Protein AF-A0AAU0ULH9-F1 (afdb_monomer_lite)

Secondary structure (DSSP, 8-state):
------HHHHHHHHHHTTS-HHHHHSHHHHHHHHTTT-TT--GGGTT---HHHHHHHHHHHTTSS-HHHHHHHHH-

Organism: NCBI:txid3039180

Sequence (76 aa):
MANYCFPNLKANIENLKKKDKDYLTGHEGCVELFCKDCDFFREDERDLECGAFKLLKKLMDNKIITPEDIFNVVSD

pLDDT: mean 88.38, std 11.14, range [43.44, 97.38]

Structure (mmCIF, N/CA/C/O backbone):
data_AF-A0AAU0ULH9-F1
#
_entry.id   AF-A0AAU0ULH9-F1
#
loop_
_atom_site.group_PDB
_atom_site.id
_atom_site.type_symbol
_atom_site.label_atom_id
_atom_site.label_alt_id
_atom_site.label_comp_id
_atom_site.label_asym_id
_atom_site.label_entity_id
_atom_site.label_seq_id
_atom_site.pdbx_PDB_ins_code
_atom_site.Cartn_x
_atom_site.Cartn_y
_atom_site.Cartn_z
_atom_site.occupancy
_atom_site.B_iso_or_equiv
_atom_site.auth_seq_id
_atom_site.auth_comp_id
_atom_site.auth_asym_id
_atom_site.auth_atom_id
_atom_site.pdbx_PDB_model_num
ATOM 1 N N . MET A 1 1 ? 3.515 -23.466 -2.352 1.00 43.44 1 MET A N 1
ATOM 2 C CA . MET A 1 1 ? 3.066 -22.072 -2.170 1.00 43.44 1 MET A CA 1
ATOM 3 C C . MET A 1 1 ? 4.113 -21.188 -2.809 1.00 43.44 1 MET A C 1
ATOM 5 O O . MET A 1 1 ? 5.289 -21.425 -2.566 1.00 43.44 1 MET A O 1
ATOM 9 N N . ALA A 1 2 ? 3.729 -20.276 -3.698 1.00 44.03 2 ALA A N 1
ATOM 10 C CA . ALA A 1 2 ? 4.681 -19.291 -4.192 1.00 44.03 2 ALA A CA 1
ATOM 11 C C . ALA A 1 2 ? 5.097 -18.417 -2.999 1.00 44.03 2 ALA A C 1
ATOM 13 O O . ALA A 1 2 ? 4.239 -17.819 -2.356 1.00 44.03 2 ALA A O 1
ATOM 14 N N . ASN A 1 3 ? 6.389 -18.408 -2.667 1.00 53.69 3 ASN A N 1
ATOM 15 C CA . ASN A 1 3 ? 6.952 -17.461 -1.707 1.00 53.69 3 ASN A CA 1
ATOM 16 C C . ASN A 1 3 ? 6.982 -16.095 -2.391 1.00 53.69 3 ASN A C 1
ATOM 18 O O . ASN A 1 3 ? 7.989 -15.716 -2.988 1.00 53.69 3 ASN A O 1
ATOM 22 N N . TYR A 1 4 ? 5.858 -15.385 -2.368 1.00 63.03 4 TYR A N 1
ATOM 23 C CA . TYR A 1 4 ? 5.843 -13.983 -2.752 1.00 63.03 4 TYR A CA 1
ATOM 24 C C . TYR A 1 4 ? 6.630 -13.216 -1.689 1.00 63.03 4 TYR A C 1
ATOM 26 O O . TYR A 1 4 ? 6.231 -13.137 -0.528 1.00 63.03 4 TYR A O 1
ATOM 34 N N . CYS A 1 5 ? 7.812 -12.739 -2.067 1.00 76.00 5 CYS A N 1
ATOM 35 C CA . CYS A 1 5 ? 8.668 -11.961 -1.189 1.00 76.00 5 CYS A CA 1
ATOM 36 C C . CYS A 1 5 ? 8.325 -10.484 -1.388 1.00 76.00 5 CYS A C 1
ATOM 38 O O . CYS A 1 5 ? 8.490 -9.974 -2.492 1.00 76.00 5 CYS A O 1
ATOM 40 N N . PHE A 1 6 ? 7.870 -9.815 -0.328 1.00 89.31 6 PHE A N 1
ATOM 41 C CA . PHE A 1 6 ? 7.625 -8.368 -0.290 1.00 89.31 6 PHE A CA 1
ATOM 42 C C . PHE A 1 6 ? 8.711 -7.680 0.560 1.00 89.31 6 PHE A C 1
ATOM 44 O O . PHE A 1 6 ? 8.439 -7.278 1.695 1.00 89.31 6 PHE A O 1
ATOM 51 N N . PRO A 1 7 ? 9.986 -7.665 0.122 1.00 90.25 7 PRO A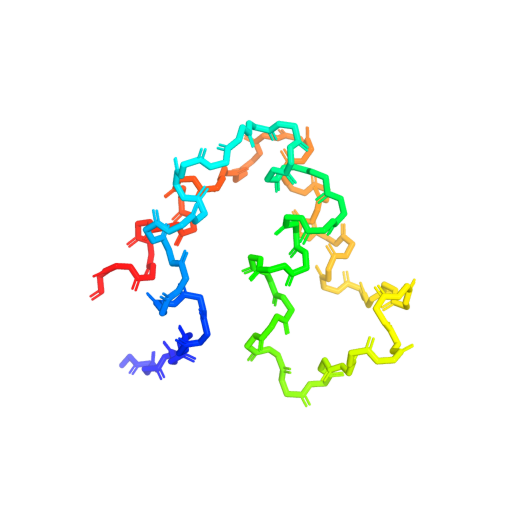 N 1
ATOM 52 C CA . PRO A 1 7 ? 11.103 -7.250 0.966 1.00 90.25 7 PRO A CA 1
ATOM 53 C C . PRO A 1 7 ? 11.015 -5.783 1.405 1.00 90.25 7 PRO A C 1
ATOM 55 O O . PRO A 1 7 ? 11.305 -5.492 2.568 1.00 90.25 7 PRO A O 1
ATOM 58 N N . ASN A 1 8 ? 10.595 -4.866 0.527 1.00 91.06 8 ASN A N 1
ATOM 59 C CA . ASN A 1 8 ? 10.464 -3.453 0.881 1.00 91.06 8 ASN A CA 1
ATOM 60 C C . ASN A 1 8 ? 9.315 -3.244 1.862 1.00 91.06 8 ASN A C 1
ATOM 62 O O . ASN A 1 8 ? 9.484 -2.539 2.859 1.00 91.06 8 ASN A O 1
ATOM 66 N N . LEU A 1 9 ? 8.166 -3.874 1.620 1.00 92.25 9 LEU A N 1
ATOM 67 C CA . LEU A 1 9 ? 7.020 -3.756 2.510 1.00 92.25 9 LEU A CA 1
ATOM 68 C C . LEU A 1 9 ? 7.315 -4.370 3.885 1.00 92.25 9 LEU A C 1
ATOM 70 O O . LEU A 1 9 ? 7.054 -3.726 4.900 1.00 92.25 9 LEU A O 1
ATOM 74 N N . LYS A 1 10 ? 7.958 -5.549 3.940 1.00 91.94 10 LYS A N 1
ATOM 75 C CA . LYS A 1 10 ? 8.407 -6.174 5.201 1.00 91.94 10 LYS A CA 1
ATOM 76 C C . LYS A 1 10 ? 9.362 -5.267 5.976 1.00 91.94 10 LYS A C 1
ATOM 78 O O . LYS A 1 10 ? 9.212 -5.123 7.186 1.00 91.94 10 LYS A O 1
ATOM 83 N N . ALA A 1 11 ? 10.313 -4.627 5.296 1.00 91.81 11 ALA A N 1
ATOM 84 C CA . ALA A 1 11 ? 11.272 -3.731 5.941 1.00 91.81 11 ALA A CA 1
ATOM 85 C C . ALA A 1 11 ? 10.622 -2.463 6.527 1.00 91.81 11 ALA A C 1
ATOM 87 O O . ALA A 1 11 ? 11.132 -1.906 7.499 1.00 91.81 11 ALA A O 1
ATOM 88 N N . ASN A 1 12 ? 9.502 -2.007 5.958 1.00 93.00 12 ASN A N 1
ATOM 89 C CA . ASN A 1 12 ? 8.872 -0.734 6.317 1.00 93.00 12 ASN A CA 1
ATOM 90 C C . ASN A 1 12 ? 7.570 -0.870 7.118 1.00 93.00 12 ASN A C 1
ATOM 92 O O . ASN A 1 12 ? 7.039 0.139 7.582 1.00 93.00 12 ASN A O 1
ATOM 96 N N . ILE A 1 13 ? 7.074 -2.089 7.337 1.00 92.50 13 ILE A N 1
ATOM 97 C CA . ILE A 1 13 ? 5.769 -2.349 7.958 1.00 92.50 13 ILE A CA 1
ATOM 98 C C . ILE A 1 13 ? 5.594 -1.659 9.320 1.00 92.50 13 ILE A C 1
ATOM 100 O O . ILE A 1 13 ? 4.568 -1.036 9.581 1.00 92.50 13 ILE A O 1
ATOM 104 N N . GLU A 1 14 ? 6.624 -1.676 10.168 1.00 93.94 14 GLU A N 1
ATOM 105 C CA . GLU A 1 14 ? 6.584 -1.055 11.498 1.00 93.94 14 GLU A CA 1
ATOM 106 C C . GLU A 1 14 ? 6.579 0.478 11.446 1.00 93.94 14 GLU A C 1
ATOM 108 O O . GLU A 1 14 ? 6.123 1.136 12.382 1.00 93.94 14 GLU A O 1
ATOM 113 N N . ASN A 1 15 ? 7.070 1.071 10.357 1.00 94.62 15 ASN A N 1
ATOM 114 C CA . ASN A 1 15 ? 6.961 2.509 10.123 1.00 94.62 15 ASN A CA 1
ATOM 115 C C . ASN A 1 15 ? 5.587 2.863 9.551 1.00 94.62 15 ASN A C 1
ATOM 117 O O . ASN A 1 15 ? 4.986 3.844 9.986 1.00 94.62 15 ASN A O 1
ATOM 121 N N . LEU A 1 16 ? 5.069 2.042 8.636 1.00 94.69 16 LEU A N 1
ATOM 122 C CA . LEU A 1 16 ? 3.752 2.210 8.025 1.00 94.69 16 LEU A CA 1
ATOM 123 C C . LEU A 1 16 ? 2.618 2.100 9.051 1.00 94.69 16 LEU A C 1
ATOM 125 O O . LEU A 1 16 ? 1.721 2.936 9.046 1.00 94.69 16 LEU A O 1
ATOM 129 N N . LYS A 1 17 ? 2.698 1.167 10.007 1.00 94.44 17 LYS A N 1
ATOM 130 C CA . LYS A 1 17 ? 1.729 1.040 11.116 1.00 94.44 17 LYS A CA 1
ATOM 131 C C . LYS A 1 17 ? 1.612 2.291 11.998 1.00 94.44 17 LYS A C 1
ATOM 133 O O . LYS A 1 17 ? 0.625 2.443 12.709 1.00 94.44 17 LYS A O 1
ATOM 138 N N . LYS A 1 18 ? 2.622 3.169 11.993 1.00 95.69 18 LYS A N 1
ATOM 139 C CA . LYS A 1 18 ? 2.628 4.428 12.761 1.00 95.69 18 LYS A CA 1
ATOM 140 C C . LYS A 1 18 ? 2.037 5.600 11.978 1.00 95.69 18 LYS A C 1
ATOM 142 O O . LYS A 1 18 ? 1.861 6.671 12.554 1.00 95.69 18 LYS A O 1
ATOM 147 N N . LYS A 1 19 ? 1.805 5.436 10.673 1.00 95.44 19 LYS A N 1
ATOM 148 C CA . LYS A 1 19 ? 1.199 6.463 9.827 1.00 95.44 19 LYS A CA 1
ATOM 149 C C . LYS A 1 19 ? -0.295 6.537 10.105 1.00 95.44 19 LYS A C 1
ATOM 151 O O . LYS A 1 19 ? -0.921 5.544 10.470 1.00 95.44 19 LYS A O 1
ATOM 156 N N . ASP A 1 20 ? -0.859 7.724 9.935 1.00 93.81 20 ASP A N 1
ATOM 157 C CA . ASP A 1 20 ? -2.303 7.878 10.000 1.00 93.81 20 ASP A CA 1
ATOM 158 C C . ASP A 1 20 ? -2.991 7.221 8.792 1.00 93.81 20 ASP A C 1
ATOM 160 O O . ASP A 1 20 ? -2.381 6.869 7.776 1.00 93.81 20 ASP A O 1
ATOM 164 N N . LYS A 1 21 ? -4.301 7.030 8.932 1.00 89.38 21 LYS A N 1
ATOM 165 C CA . LYS A 1 21 ? -5.125 6.378 7.918 1.00 89.38 21 LYS A CA 1
ATOM 166 C C . LYS A 1 21 ? -5.202 7.182 6.618 1.00 89.38 21 LYS A C 1
ATOM 168 O O . LYS A 1 21 ? -5.298 6.581 5.547 1.00 89.38 21 LYS A O 1
ATOM 173 N N . ASP A 1 22 ? -5.161 8.506 6.704 1.00 92.19 22 ASP A N 1
ATOM 174 C CA . ASP A 1 22 ? -5.282 9.385 5.541 1.00 92.19 22 ASP A CA 1
ATOM 175 C C . ASP A 1 22 ? -4.036 9.264 4.658 1.00 92.19 22 ASP A C 1
ATOM 177 O O . ASP A 1 22 ? -4.142 9.186 3.437 1.00 92.19 22 ASP A O 1
ATOM 181 N N . TYR A 1 23 ? -2.859 9.123 5.268 1.00 95.06 23 TYR A N 1
ATOM 182 C CA . TYR A 1 23 ? -1.623 8.806 4.570 1.00 95.06 23 TYR A CA 1
ATOM 183 C C . TYR A 1 23 ? -1.683 7.432 3.897 1.00 95.06 23 TYR A C 1
ATOM 185 O O . TYR A 1 23 ? -1.397 7.322 2.706 1.00 95.06 23 TYR A O 1
ATOM 193 N N . LEU A 1 24 ? -2.078 6.389 4.641 1.00 93.62 24 LEU A N 1
ATOM 194 C CA . LEU A 1 24 ? -2.097 5.005 4.144 1.00 93.62 24 LEU A CA 1
ATOM 195 C C . LEU A 1 24 ? -3.083 4.797 2.986 1.00 93.62 24 LEU A C 1
ATOM 197 O O . LEU A 1 24 ? -2.813 4.005 2.0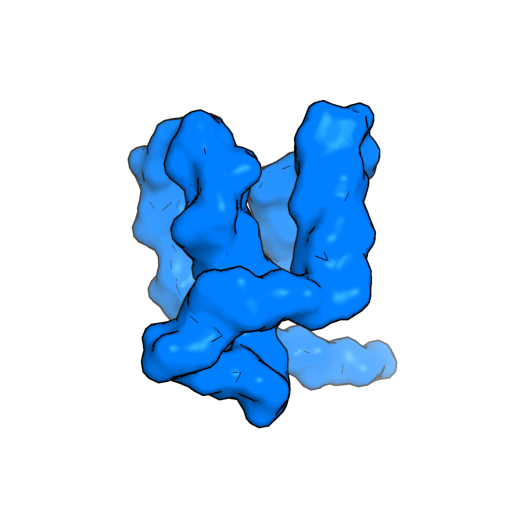87 1.00 93.62 24 LEU A O 1
ATOM 201 N N . THR A 1 25 ? -4.205 5.517 3.002 1.00 91.62 25 THR A N 1
ATOM 202 C CA . THR A 1 25 ? -5.205 5.513 1.918 1.00 91.62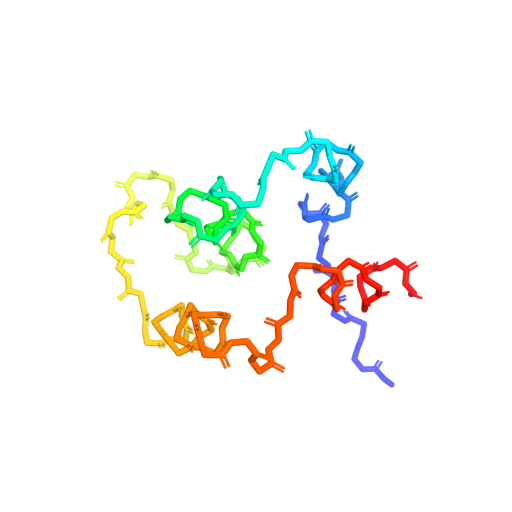 25 THR A CA 1
ATOM 203 C C . THR A 1 25 ? -4.907 6.546 0.829 1.00 91.62 25 THR A C 1
ATOM 205 O O . THR A 1 25 ? -5.455 6.481 -0.271 1.00 91.62 25 THR A O 1
ATOM 208 N N . GLY A 1 26 ? -3.999 7.481 1.103 1.00 92.19 26 GLY A N 1
ATOM 209 C CA . GLY A 1 26 ? -3.483 8.436 0.139 1.00 92.19 26 GLY A CA 1
ATOM 210 C C . GLY A 1 26 ? -2.625 7.779 -0.941 1.00 92.19 26 GLY A C 1
ATOM 211 O O . GLY A 1 26 ? -2.236 6.612 -0.865 1.00 92.19 26 GLY A O 1
ATOM 212 N N . HIS A 1 27 ? -2.306 8.560 -1.975 1.00 91.69 27 HIS A N 1
ATOM 213 C CA . HIS A 1 27 ? -1.499 8.086 -3.102 1.00 91.69 27 HIS A CA 1
ATOM 214 C C . HIS A 1 27 ? -0.134 7.554 -2.659 1.00 91.69 27 HIS A C 1
ATOM 216 O O . HIS A 1 27 ? 0.239 6.448 -3.039 1.00 91.69 27 HIS A O 1
ATOM 222 N N . GLU A 1 28 ? 0.579 8.313 -1.825 1.00 91.69 28 GLU A N 1
ATOM 223 C CA . GLU A 1 28 ? 1.906 7.933 -1.329 1.00 91.69 28 GLU A CA 1
ATOM 224 C C . GLU A 1 28 ? 1.863 6.641 -0.510 1.00 91.69 28 GLU A C 1
ATOM 226 O O . GLU A 1 28 ? 2.628 5.720 -0.791 1.00 91.69 28 GLU A O 1
ATOM 231 N N . GLY A 1 29 ? 0.918 6.529 0.430 1.00 93.75 29 GLY A N 1
ATOM 232 C CA . GLY A 1 29 ? 0.733 5.306 1.207 1.00 93.75 29 GLY A CA 1
ATOM 233 C C . GLY A 1 29 ? 0.417 4.106 0.320 1.00 93.75 29 GLY A C 1
ATOM 234 O O . GLY A 1 29 ? 1.044 3.060 0.458 1.00 93.75 29 GLY A O 1
ATOM 235 N N . CYS A 1 30 ? -0.469 4.262 -0.667 1.00 93.50 30 CYS A N 1
ATOM 236 C CA . CYS A 1 30 ? -0.761 3.198 -1.627 1.00 93.50 30 CYS A CA 1
ATOM 237 C C . CYS A 1 30 ? 0.479 2.791 -2.441 1.00 93.50 30 CYS A C 1
ATOM 239 O O . CYS A 1 30 ? 0.662 1.608 -2.732 1.00 93.50 30 CYS A O 1
ATOM 241 N N . VAL A 1 31 ? 1.338 3.739 -2.833 1.00 93.38 31 VAL A N 1
ATOM 242 C CA . VAL A 1 31 ? 2.583 3.433 -3.560 1.00 93.38 31 VAL A CA 1
ATOM 243 C C . VAL A 1 31 ? 3.525 2.604 -2.686 1.00 93.38 31 VAL A C 1
ATOM 245 O O . VAL A 1 31 ? 4.111 1.635 -3.175 1.00 93.38 31 VAL A O 1
ATOM 248 N N . GLU A 1 32 ? 3.642 2.929 -1.399 1.00 93.50 32 GLU A N 1
ATOM 249 C CA . GLU A 1 32 ? 4.443 2.143 -0.455 1.00 93.50 32 GLU A CA 1
ATOM 250 C C . GLU A 1 32 ? 3.863 0.746 -0.213 1.00 93.50 32 GLU A C 1
ATOM 252 O O . GLU A 1 32 ? 4.614 -0.227 -0.172 1.00 93.50 32 GLU A O 1
ATOM 257 N N . LEU A 1 33 ? 2.536 0.633 -0.121 1.00 94.00 33 LEU A N 1
ATOM 258 C CA . LEU A 1 33 ? 1.846 -0.634 0.122 1.00 94.00 33 LEU A CA 1
ATOM 259 C C . LEU A 1 33 ? 1.866 -1.581 -1.087 1.00 94.00 33 LEU A C 1
ATOM 261 O O . LEU A 1 33 ? 1.883 -2.794 -0.900 1.00 94.00 33 LEU A O 1
ATOM 265 N N . PHE A 1 34 ? 1.833 -1.057 -2.317 1.00 92.25 34 PHE A N 1
ATOM 266 C CA . PHE A 1 34 ? 1.583 -1.880 -3.510 1.00 92.25 34 PHE A CA 1
ATOM 267 C C . PHE A 1 34 ? 2.702 -1.879 -4.543 1.00 92.25 34 PHE A C 1
ATOM 269 O O . PHE A 1 34 ? 2.860 -2.857 -5.272 1.00 92.25 34 PHE A O 1
ATOM 276 N N . CYS A 1 35 ? 3.439 -0.776 -4.663 1.00 92.44 35 CYS A N 1
ATOM 277 C CA . CYS A 1 35 ? 4.312 -0.563 -5.812 1.00 92.44 35 CYS A CA 1
ATOM 278 C C . CYS A 1 35 ? 5.789 -0.754 -5.485 1.00 92.44 35 CYS A C 1
ATOM 280 O O . CYS A 1 35 ? 6.524 -1.183 -6.361 1.00 92.44 35 CYS A O 1
ATOM 282 N N . LYS A 1 36 ? 6.250 -0.476 -4.260 1.00 91.88 36 LYS A N 1
ATOM 283 C CA . LYS A 1 36 ? 7.690 -0.527 -3.932 1.00 91.88 36 LYS A CA 1
ATOM 284 C C . LYS A 1 36 ? 8.332 -1.915 -4.112 1.00 91.88 36 LYS A C 1
ATOM 286 O O . LYS A 1 36 ? 9.538 -1.980 -4.313 1.00 91.88 36 LYS A O 1
ATOM 291 N N . ASP A 1 37 ? 7.541 -2.988 -4.091 1.00 91.1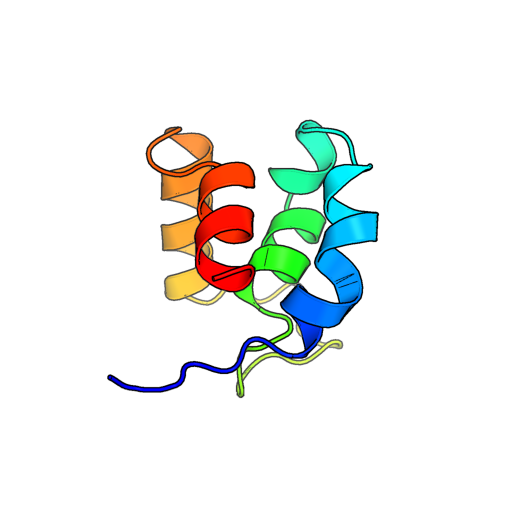2 37 ASP A N 1
ATOM 292 C CA . ASP A 1 37 ? 7.978 -4.363 -4.392 1.00 91.12 37 ASP A CA 1
ATOM 293 C C . ASP A 1 37 ? 7.620 -4.838 -5.816 1.00 91.12 37 ASP A C 1
ATOM 295 O O . ASP A 1 37 ? 7.838 -5.994 -6.165 1.00 91.12 37 ASP A O 1
ATOM 299 N N . CYS A 1 38 ? 7.060 -3.968 -6.658 1.00 89.56 38 CYS A N 1
ATOM 300 C CA . CYS A 1 38 ? 6.737 -4.283 -8.046 1.00 89.56 38 CYS A CA 1
ATOM 301 C C . CYS A 1 38 ? 7.975 -4.127 -8.940 1.00 89.56 38 CYS A C 1
ATOM 303 O O . CYS A 1 38 ? 8.571 -3.052 -8.980 1.00 89.56 38 CYS A O 1
ATOM 305 N N . ASP A 1 39 ? 8.287 -5.142 -9.753 1.00 88.06 39 ASP A N 1
ATOM 306 C CA . ASP A 1 39 ? 9.411 -5.122 -10.711 1.00 88.06 39 ASP A CA 1
ATOM 307 C C . ASP A 1 39 ? 9.341 -3.972 -11.734 1.00 88.06 39 ASP A C 1
ATOM 309 O O . ASP A 1 39 ? 10.344 -3.592 -12.339 1.00 88.06 39 ASP A O 1
ATOM 313 N N . PHE A 1 40 ? 8.146 -3.418 -11.950 1.00 87.62 40 PHE A N 1
ATOM 314 C CA . PHE A 1 40 ? 7.904 -2.321 -12.888 1.00 87.62 40 PHE A CA 1
ATOM 315 C C . PHE A 1 40 ? 7.892 -0.944 -12.221 1.00 87.62 40 PHE A C 1
ATOM 317 O O . PHE A 1 40 ? 7.731 0.058 -12.917 1.00 87.62 40 PHE A O 1
ATOM 324 N N . PHE A 1 41 ? 8.018 -0.867 -10.895 1.00 89.62 41 PHE A N 1
ATOM 325 C CA . PHE A 1 41 ? 8.008 0.411 -10.200 1.00 89.62 41 PHE A CA 1
ATOM 326 C C . PHE A 1 41 ? 9.305 1.179 -10.438 1.00 89.62 41 PHE A C 1
ATOM 328 O O . PHE A 1 41 ? 10.407 0.653 -10.283 1.00 89.62 41 PHE A O 1
ATOM 335 N N . ARG A 1 42 ? 9.161 2.460 -10.779 1.00 87.81 42 ARG A N 1
ATOM 336 C CA . ARG A 1 42 ? 10.270 3.394 -10.945 1.00 87.81 42 ARG A CA 1
ATOM 337 C C . ARG A 1 42 ? 9.977 4.662 -10.164 1.00 87.81 42 ARG A C 1
ATOM 339 O O . ARG A 1 42 ? 8.860 5.175 -10.183 1.00 87.81 42 ARG A O 1
ATOM 346 N N . GLU A 1 43 ? 10.970 5.147 -9.428 1.00 85.31 43 GLU A N 1
ATOM 347 C CA . GLU A 1 43 ? 10.780 6.259 -8.494 1.00 85.31 43 GLU A CA 1
ATOM 348 C C . GLU A 1 43 ? 10.589 7.618 -9.191 1.00 85.31 43 GLU A C 1
ATOM 350 O O . GLU A 1 43 ? 9.949 8.519 -8.645 1.00 85.31 43 GLU A O 1
ATOM 355 N N . ASP A 1 44 ? 11.100 7.761 -10.408 1.00 85.19 44 ASP A N 1
ATOM 356 C CA . ASP A 1 44 ? 10.888 8.905 -11.296 1.00 85.19 44 ASP A CA 1
ATOM 357 C C . ASP A 1 44 ? 9.505 8.897 -11.971 1.00 85.19 44 ASP A C 1
ATOM 359 O O . ASP A 1 44 ? 8.996 9.953 -12.333 1.00 85.19 44 ASP A O 1
ATOM 363 N N . GLU A 1 45 ? 8.857 7.734 -12.070 1.00 80.50 45 GLU A N 1
ATOM 364 C CA . GLU A 1 45 ? 7.539 7.552 -12.693 1.00 80.50 45 GLU A CA 1
ATOM 365 C C . GLU A 1 45 ? 6.405 7.365 -11.659 1.00 80.50 45 GLU A C 1
ATOM 367 O O . GLU A 1 45 ? 5.347 6.824 -11.978 1.00 80.50 45 GLU A O 1
ATOM 372 N N . ARG A 1 46 ? 6.588 7.827 -10.410 1.00 70.25 46 ARG A N 1
ATOM 373 C CA . ARG A 1 46 ? 5.629 7.654 -9.289 1.00 70.25 46 ARG A CA 1
ATOM 374 C C . ARG A 1 46 ? 4.200 8.149 -9.553 1.00 70.25 46 ARG A C 1
ATOM 376 O O . ARG A 1 46 ? 3.268 7.690 -8.888 1.00 70.25 46 ARG A O 1
ATOM 383 N N . ASP A 1 47 ? 4.027 9.052 -10.512 1.00 72.88 47 ASP A N 1
ATOM 384 C CA . ASP A 1 47 ? 2.725 9.609 -10.892 1.00 72.88 47 ASP A CA 1
ATOM 385 C C . ASP A 1 47 ? 2.005 8.781 -11.976 1.00 72.88 47 ASP A C 1
ATOM 387 O O . ASP A 1 47 ? 0.815 8.981 -12.236 1.00 72.88 47 ASP A O 1
ATOM 391 N N . LEU A 1 48 ? 2.692 7.820 -12.608 1.00 72.00 48 LEU A N 1
ATOM 392 C CA . LEU A 1 48 ? 2.099 6.929 -13.603 1.00 72.00 48 LEU A CA 1
ATOM 393 C C . LEU A 1 48 ? 1.401 5.747 -12.919 1.00 72.00 48 LEU A C 1
ATOM 395 O O . LEU A 1 48 ? 1.994 4.729 -12.570 1.00 72.00 48 LEU A O 1
ATOM 399 N N . GLU A 1 49 ? 0.085 5.870 -12.759 1.00 81.31 49 GLU A N 1
ATOM 400 C CA . GLU A 1 49 ? -0.741 4.819 -12.165 1.00 81.31 49 GLU A CA 1
ATOM 401 C C . GLU A 1 49 ? -1.021 3.663 -13.151 1.00 81.31 49 GLU A C 1
ATOM 403 O O . GLU A 1 49 ? -1.776 3.813 -14.124 1.00 81.31 49 GLU A O 1
ATOM 408 N N . CYS A 1 50 ? -0.490 2.470 -12.857 1.00 90.31 50 CYS A N 1
ATOM 409 C CA . CYS A 1 50 ? -0.810 1.248 -13.599 1.00 90.31 50 CYS A CA 1
ATOM 410 C C . CYS A 1 50 ? -2.216 0.709 -13.256 1.00 90.31 50 CYS A C 1
ATOM 412 O O . CYS A 1 50 ? -2.826 1.065 -12.244 1.00 90.31 50 CYS A O 1
ATOM 414 N N . GLY A 1 51 ? -2.750 -0.185 -14.097 1.00 92.12 51 GLY A N 1
ATOM 415 C CA . GLY A 1 51 ? -4.093 -0.749 -13.903 1.00 92.12 51 GLY A CA 1
ATOM 416 C C . GLY A 1 51 ? -4.271 -1.488 -12.570 1.00 92.12 51 GLY A C 1
ATOM 417 O O . GLY A 1 51 ? -5.313 -1.346 -11.932 1.00 92.12 51 GLY A O 1
ATOM 418 N N . ALA A 1 52 ? -3.244 -2.221 -12.122 1.00 93.88 52 ALA A N 1
ATOM 419 C CA . ALA A 1 52 ? -3.271 -2.935 -10.845 1.00 93.88 52 ALA A CA 1
ATOM 420 C C . ALA A 1 52 ? -3.336 -1.966 -9.655 1.00 93.88 52 ALA A C 1
ATOM 422 O O . ALA A 1 52 ? -4.183 -2.133 -8.781 1.00 93.88 52 ALA A O 1
ATOM 423 N N . PHE A 1 53 ? -2.520 -0.909 -9.668 1.00 93.44 53 PHE A N 1
ATOM 424 C CA . PHE A 1 53 ? -2.544 0.132 -8.641 1.00 93.44 53 PHE A CA 1
ATOM 425 C C . PHE A 1 53 ? -3.926 0.787 -8.525 1.00 93.44 53 PHE A C 1
ATOM 427 O O . PHE A 1 53 ? -4.488 0.863 -7.436 1.00 93.44 53 PHE A O 1
ATOM 434 N N . LYS A 1 54 ? -4.524 1.177 -9.660 1.00 93.81 54 LYS A N 1
ATOM 435 C CA . LYS A 1 54 ? -5.874 1.769 -9.695 1.00 93.81 54 LYS A CA 1
ATOM 436 C C . LYS A 1 54 ? -6.934 0.844 -9.108 1.00 93.81 54 LYS A C 1
ATOM 438 O O . LYS A 1 54 ? -7.832 1.311 -8.411 1.00 93.81 54 LYS A O 1
ATOM 443 N N . LEU A 1 55 ? -6.857 -0.452 -9.411 1.00 96.25 55 LEU A N 1
ATOM 444 C CA . LEU A 1 55 ? -7.78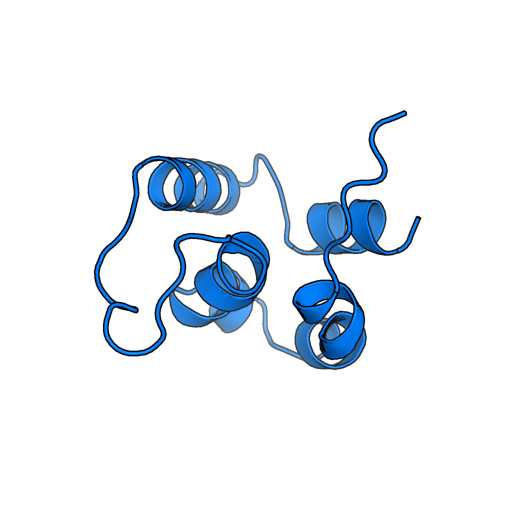7 -1.439 -8.871 1.00 96.25 55 LEU A CA 1
ATOM 445 C C . LEU A 1 55 ? -7.623 -1.576 -7.354 1.00 96.25 55 LEU A C 1
ATOM 447 O O . LEU A 1 55 ? -8.611 -1.477 -6.636 1.00 96.25 55 LEU A O 1
ATOM 451 N N . LEU A 1 56 ? -6.392 -1.755 -6.872 1.00 95.25 56 LEU A N 1
ATOM 452 C CA . LEU A 1 56 ? -6.091 -1.911 -5.447 1.00 95.25 56 LEU A CA 1
ATOM 453 C C . LEU A 1 56 ? -6.502 -0.680 -4.632 1.00 95.25 56 LEU A C 1
ATOM 455 O O . LEU A 1 56 ? -7.177 -0.817 -3.614 1.00 95.25 56 LEU A O 1
ATOM 459 N N . LYS A 1 57 ? -6.195 0.521 -5.132 1.00 93.69 57 LYS A N 1
ATOM 460 C CA . LYS A 1 57 ? -6.630 1.791 -4.539 1.00 93.69 57 LYS A CA 1
ATOM 461 C C . LYS A 1 57 ? -8.155 1.872 -4.451 1.00 93.69 57 LYS A C 1
ATOM 463 O O . LYS A 1 57 ? -8.689 2.107 -3.377 1.00 93.69 57 LYS A O 1
ATOM 468 N N . LYS A 1 58 ? -8.876 1.527 -5.528 1.00 95.44 58 LYS A N 1
ATOM 469 C CA . LYS A 1 58 ? -10.347 1.451 -5.495 1.00 95.44 58 LYS A CA 1
ATOM 470 C C . LYS A 1 58 ? -10.874 0.433 -4.487 1.00 95.44 58 LYS A C 1
ATOM 472 O O . LYS A 1 58 ? -11.886 0.705 -3.847 1.00 95.44 58 LYS A O 1
ATOM 477 N N . LEU A 1 59 ? -10.248 -0.734 -4.351 1.00 96.56 59 LEU A N 1
ATOM 478 C CA . LEU A 1 59 ? -10.656 -1.719 -3.345 1.00 96.56 59 LEU A CA 1
ATOM 479 C C . LEU A 1 59 ? -10.490 -1.155 -1.928 1.00 96.56 59 LEU A C 1
ATOM 481 O O . LEU A 1 59 ? -11.375 -1.353 -1.096 1.00 96.56 59 LEU A O 1
ATOM 485 N N . MET A 1 60 ? -9.414 -0.405 -1.682 1.00 94.75 60 MET A N 1
ATOM 486 C CA . MET A 1 60 ? -9.171 0.263 -0.403 1.00 94.75 60 MET A CA 1
ATOM 487 C C . MET A 1 60 ? -10.169 1.401 -0.142 1.00 94.75 60 MET A C 1
ATOM 489 O O . MET A 1 60 ? -10.773 1.449 0.929 1.00 94.75 60 MET A O 1
ATOM 493 N N . ASP A 1 61 ? -10.436 2.250 -1.140 1.00 93.25 61 ASP A N 1
ATOM 494 C CA . ASP A 1 61 ? -11.425 3.338 -1.062 1.00 93.25 61 ASP A CA 1
ATOM 495 C C . ASP A 1 61 ? -12.834 2.808 -0.750 1.00 93.25 61 ASP A C 1
ATOM 497 O O . ASP A 1 61 ? -13.590 3.399 0.024 1.00 93.25 61 ASP A O 1
ATOM 501 N N . ASN A 1 62 ? -13.180 1.649 -1.320 1.00 95.81 62 ASN A N 1
ATOM 502 C CA . ASN A 1 62 ? -14.448 0.960 -1.074 1.00 95.81 62 ASN A CA 1
ATOM 503 C C . ASN A 1 62 ? -14.431 0.085 0.193 1.00 95.81 62 ASN A C 1
ATOM 505 O O . ASN A 1 62 ? -15.418 -0.599 0.463 1.00 95.81 62 ASN A O 1
ATOM 509 N N . LYS A 1 63 ? -13.346 0.114 0.982 1.00 94.69 63 LYS A N 1
ATOM 510 C CA . LYS A 1 63 ? -13.171 -0.652 2.230 1.00 94.69 63 LYS A CA 1
ATOM 511 C C . LYS A 1 63 ? -13.319 -2.170 2.051 1.00 94.69 63 LYS A C 1
ATOM 513 O O . LYS A 1 63 ? -13.731 -2.858 2.979 1.00 94.69 63 LYS A O 1
ATOM 518 N N . ILE A 1 64 ? -13.010 -2.681 0.857 1.00 97.38 64 ILE A N 1
ATOM 519 C CA . ILE A 1 64 ? -12.984 -4.123 0.562 1.00 97.38 64 ILE A C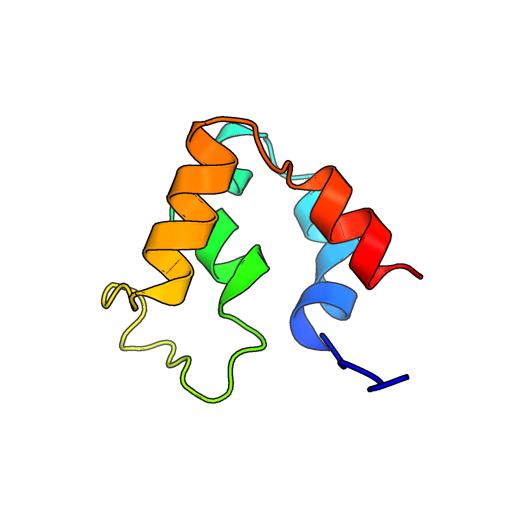A 1
ATOM 520 C C . ILE A 1 64 ? -11.716 -4.765 1.133 1.00 97.38 64 ILE A C 1
ATOM 522 O O . ILE A 1 64 ? -11.752 -5.916 1.551 1.00 97.38 64 ILE A O 1
ATOM 526 N N . ILE A 1 65 ? -10.619 -4.007 1.150 1.00 95.62 65 ILE A N 1
ATOM 527 C CA . ILE A 1 65 ? -9.359 -4.346 1.816 1.00 95.62 65 ILE A CA 1
ATOM 528 C C . ILE A 1 65 ? -8.919 -3.159 2.675 1.00 95.62 65 ILE A C 1
ATOM 530 O O . ILE A 1 65 ? -9.211 -2.008 2.328 1.00 95.62 65 ILE A O 1
ATOM 534 N N . THR A 1 66 ? -8.200 -3.415 3.763 1.00 95.44 66 THR A N 1
ATOM 535 C CA . THR A 1 66 ? -7.576 -2.376 4.592 1.00 95.44 66 THR A CA 1
ATOM 536 C C . THR A 1 66 ? -6.048 -2.516 4.624 1.00 95.44 66 THR A C 1
ATOM 538 O O . THR A 1 66 ? -5.513 -3.575 4.287 1.00 95.44 66 THR A O 1
ATOM 541 N N . PRO A 1 67 ? -5.305 -1.465 5.026 1.00 94.69 67 PRO A N 1
ATOM 542 C CA . PRO A 1 67 ? -3.869 -1.583 5.271 1.00 94.69 67 PRO A CA 1
ATOM 543 C C . PRO A 1 67 ? -3.515 -2.706 6.256 1.00 94.69 67 PRO A C 1
ATOM 545 O O . PRO A 1 67 ? -2.517 -3.394 6.062 1.00 94.69 67 PRO A O 1
ATOM 548 N N . GLU A 1 68 ? -4.347 -2.945 7.275 1.00 94.38 68 GLU A N 1
ATOM 549 C CA . GLU A 1 68 ? -4.140 -4.042 8.225 1.00 94.38 68 GLU A CA 1
ATOM 550 C C . GLU A 1 68 ? -4.216 -5.424 7.561 1.00 94.38 68 GLU A C 1
ATOM 552 O O . GLU A 1 68 ? -3.393 -6.281 7.881 1.00 94.38 68 GLU A O 1
ATOM 557 N N . ASP A 1 69 ? -5.132 -5.637 6.608 1.00 94.25 69 ASP A N 1
ATOM 558 C CA . ASP A 1 69 ? -5.206 -6.895 5.849 1.00 94.25 69 ASP A CA 1
ATOM 559 C C . ASP A 1 69 ? -3.891 -7.167 5.106 1.00 94.25 69 ASP A C 1
ATOM 561 O O . ASP A 1 69 ? -3.367 -8.282 5.130 1.00 94.25 69 ASP A O 1
ATOM 565 N N . ILE A 1 70 ? -3.319 -6.124 4.494 1.00 93.25 70 ILE A N 1
ATOM 566 C CA . ILE A 1 70 ? -2.031 -6.192 3.792 1.00 93.25 70 ILE A CA 1
ATOM 567 C C . ILE A 1 70 ? -0.910 -6.529 4.780 1.00 93.25 70 ILE A C 1
ATOM 569 O O . ILE A 1 70 ? -0.093 -7.413 4.521 1.00 93.25 70 ILE A O 1
ATOM 573 N N . PHE A 1 71 ? -0.873 -5.851 5.930 1.00 92.75 71 PHE A N 1
ATOM 574 C CA . PHE A 1 71 ? 0.144 -6.083 6.953 1.00 92.75 71 PHE A CA 1
ATOM 575 C C . PHE A 1 71 ? 0.111 -7.510 7.498 1.00 92.75 71 PHE A C 1
ATOM 577 O O . PHE A 1 71 ? 1.174 -8.101 7.688 1.00 92.75 71 PHE A O 1
ATOM 584 N N . ASN A 1 72 ? -1.079 -8.071 7.712 1.00 90.62 72 ASN A N 1
ATOM 585 C CA . ASN A 1 72 ? -1.239 -9.442 8.190 1.00 90.62 72 ASN A CA 1
ATOM 586 C C . ASN A 1 72 ? -0.692 -10.450 7.169 1.00 90.62 72 ASN A C 1
ATOM 588 O O . ASN A 1 72 ? 0.152 -11.267 7.520 1.00 90.62 72 ASN A O 1
ATOM 592 N N . VAL A 1 73 ? -1.065 -10.315 5.890 1.00 88.62 73 VAL A N 1
ATOM 593 C CA . VAL A 1 73 ? -0.601 -11.208 4.808 1.00 88.62 73 VAL A CA 1
ATOM 594 C C . VAL A 1 73 ? 0.921 -11.190 4.638 1.00 88.62 73 VAL A C 1
ATOM 596 O O . VAL A 1 73 ? 1.517 -12.191 4.256 1.00 88.62 73 VAL A O 1
ATOM 599 N N . VAL A 1 74 ? 1.558 -10.046 4.883 1.00 85.62 74 VAL A N 1
ATOM 600 C CA . VAL A 1 74 ? 3.005 -9.865 4.692 1.00 85.62 74 VAL A CA 1
ATOM 601 C C . VAL A 1 74 ? 3.814 -10.281 5.928 1.00 85.62 74 VAL A C 1
ATOM 603 O O . VAL A 1 74 ? 5.008 -10.582 5.808 1.00 85.62 74 VAL A O 1
ATOM 606 N N . SER A 1 75 ? 3.186 -10.277 7.106 1.00 75.88 75 SER A N 1
ATOM 607 C CA . SER A 1 75 ? 3.811 -10.674 8.374 1.00 75.88 75 SER A CA 1
ATOM 608 C C . SER A 1 75 ? 3.833 -12.191 8.579 1.00 75.88 75 SER A C 1
ATOM 610 O O . SER A 1 75 ? 4.727 -12.669 9.278 1.00 75.88 75 SER A O 1
ATOM 612 N N . ASP A 1 76 ? 2.891 -12.914 7.966 1.00 60.69 76 ASP A N 1
ATOM 613 C CA . ASP A 1 76 ? 2.861 -14.383 7.895 1.00 60.69 76 ASP A CA 1
ATOM 614 C C . ASP A 1 76 ? 3.920 -14.952 6.916 1.00 60.69 76 ASP A C 1
ATOM 616 O O . ASP A 1 76 ? 4.348 -16.112 7.129 1.00 60.69 76 ASP A O 1
#

Foldseek 3Di:
DPPPAPPQCVVCVVVLVPDDQCCCLDLNVLCSLPPPSPPPDDPVCSVDDDPVSVVVSVCCVVVVDHPVNSSVVNVD

Radius of gyration: 11.98 Å; chains: 1; bounding box: 26×32×27 Å